Protein AF-A0A966QM83-F1 (afdb_monomer_lite)

Structure (mmCIF, N/CA/C/O backbone):
data_AF-A0A966QM83-F1
#
_entry.id   AF-A0A966QM83-F1
#
loop_
_atom_site.group_PDB
_atom_site.id
_atom_site.type_symbol
_atom_site.label_atom_id
_atom_site.label_alt_id
_atom_site.label_comp_id
_atom_site.label_asym_id
_atom_site.label_entity_id
_atom_site.label_seq_id
_atom_site.pdbx_PDB_ins_code
_atom_site.Cartn_x
_atom_site.Cartn_y
_atom_site.Cartn_z
_atom_site.occupancy
_atom_site.B_iso_or_equiv
_atom_site.auth_seq_id
_atom_site.auth_comp_id
_atom_site.auth_asym_id
_atom_site.auth_atom_id
_atom_site.pdbx_PDB_model_num
ATOM 1 N N . MET A 1 1 ? 17.690 -9.023 -62.334 1.00 61.44 1 MET A N 1
ATOM 2 C CA . MET A 1 1 ? 16.434 -9.752 -62.039 1.00 61.44 1 MET A CA 1
ATOM 3 C C . MET A 1 1 ? 16.423 -10.340 -60.626 1.00 61.44 1 MET A C 1
ATOM 5 O O . MET A 1 1 ? 15.485 -10.062 -59.896 1.00 61.44 1 MET A O 1
ATOM 9 N N . PHE A 1 2 ? 17.473 -11.055 -60.196 1.00 73.25 2 PHE A N 1
ATOM 10 C CA . PHE A 1 2 ? 17.541 -11.686 -58.863 1.00 73.25 2 PHE A CA 1
ATOM 11 C C . PHE A 1 2 ? 17.419 -10.701 -57.682 1.00 73.25 2 PHE A C 1
ATOM 13 O O . PHE A 1 2 ? 16.644 -10.931 -56.764 1.00 73.25 2 PHE A O 1
ATOM 20 N N . VAL A 1 3 ? 18.103 -9.553 -57.755 1.00 82.19 3 VAL A N 1
ATOM 21 C CA . VAL A 1 3 ? 18.124 -8.540 -56.678 1.00 82.19 3 VAL A CA 1
ATOM 22 C C . VAL A 1 3 ? 16.734 -7.963 -56.370 1.00 82.19 3 VAL A C 1
ATOM 24 O O . VAL A 1 3 ? 16.409 -7.730 -55.210 1.00 82.19 3 VAL A O 1
ATOM 27 N N . GLY A 1 4 ? 15.888 -7.778 -57.390 1.00 84.19 4 GLY A N 1
ATOM 28 C CA . GLY A 1 4 ? 14.535 -7.237 -57.211 1.00 84.19 4 GLY A CA 1
ATOM 29 C C . GLY A 1 4 ? 13.605 -8.206 -56.482 1.00 84.19 4 GLY A C 1
ATOM 30 O O . GLY A 1 4 ? 12.881 -7.801 -55.580 1.00 84.19 4 GLY A O 1
ATOM 31 N N . ILE A 1 5 ? 13.678 -9.499 -56.814 1.00 89.75 5 ILE A N 1
ATOM 32 C CA . ILE A 1 5 ? 12.893 -10.543 -56.140 1.00 89.75 5 ILE A CA 1
ATOM 33 C C . ILE A 1 5 ? 13.344 -10.681 -54.682 1.00 89.75 5 ILE A C 1
ATOM 35 O O . ILE A 1 5 ? 12.507 -10.730 -53.783 1.00 89.75 5 ILE A O 1
ATOM 39 N N . THR A 1 6 ? 14.656 -10.655 -54.429 1.00 89.75 6 THR A N 1
ATOM 40 C CA . THR A 1 6 ? 15.204 -10.685 -53.066 1.00 89.75 6 THR A CA 1
ATOM 41 C C . THR A 1 6 ? 14.720 -9.497 -52.232 1.00 89.75 6 THR A C 1
ATOM 43 O O . THR A 1 6 ? 14.289 -9.689 -51.098 1.00 89.75 6 THR A O 1
ATOM 46 N N . ALA A 1 7 ? 14.722 -8.281 -52.789 1.00 91.88 7 ALA A N 1
ATOM 47 C CA . ALA A 1 7 ? 14.237 -7.091 -52.088 1.00 91.88 7 ALA A CA 1
ATOM 48 C C . ALA A 1 7 ? 12.744 -7.190 -51.727 1.00 91.88 7 ALA A C 1
ATOM 50 O O . ALA A 1 7 ? 12.354 -6.832 -50.615 1.00 91.88 7 ALA A O 1
ATOM 51 N N . VAL A 1 8 ? 11.919 -7.732 -52.630 1.00 92.50 8 VAL A N 1
ATOM 52 C CA . VAL A 1 8 ? 10.483 -7.946 -52.390 1.00 92.50 8 VAL A CA 1
ATOM 53 C C . VAL A 1 8 ? 10.254 -8.961 -51.266 1.00 92.50 8 VAL A C 1
ATOM 55 O O . VAL A 1 8 ? 9.473 -8.697 -50.354 1.00 92.50 8 VAL A O 1
ATOM 58 N N . VAL A 1 9 ? 10.968 -10.091 -51.281 1.00 93.81 9 VAL A N 1
ATOM 59 C CA . VAL A 1 9 ? 10.860 -11.121 -50.232 1.00 93.81 9 VAL A CA 1
ATOM 60 C C . VAL A 1 9 ? 11.282 -10.572 -48.866 1.00 93.81 9 VAL A C 1
ATOM 62 O O . VAL A 1 9 ? 10.587 -10.799 -47.875 1.00 93.81 9 VAL A O 1
ATOM 65 N N . ILE A 1 10 ? 12.370 -9.795 -48.808 1.00 93.50 10 ILE A N 1
ATOM 66 C CA . ILE A 1 10 ? 12.810 -9.139 -47.570 1.00 93.50 10 ILE A CA 1
ATOM 67 C C . ILE A 1 10 ? 11.732 -8.165 -47.078 1.00 93.50 10 ILE A C 1
ATOM 69 O O . ILE A 1 10 ? 11.351 -8.224 -45.910 1.00 93.50 10 ILE A O 1
ATOM 73 N N . GLY A 1 11 ? 11.173 -7.330 -47.955 1.00 92.81 11 GLY A N 1
ATOM 74 C CA . GLY A 1 11 ? 10.111 -6.389 -47.589 1.00 92.81 11 GLY A CA 1
ATOM 75 C C . GLY A 1 11 ? 8.894 -7.079 -46.965 1.00 92.81 11 GLY A C 1
ATOM 76 O O . GLY A 1 11 ? 8.464 -6.712 -45.871 1.00 92.81 11 GLY A O 1
ATOM 77 N N . PHE A 1 12 ? 8.388 -8.140 -47.599 1.00 94.81 12 PHE A N 1
ATOM 78 C CA . PHE A 1 12 ? 7.268 -8.910 -47.052 1.00 94.81 12 PHE A CA 1
ATOM 79 C C . PHE A 1 12 ? 7.615 -9.636 -45.748 1.00 94.81 12 PHE A C 1
ATOM 81 O O . PHE A 1 12 ? 6.761 -9.735 -44.867 1.00 94.81 12 PHE A O 1
ATOM 88 N N . SER A 1 13 ? 8.861 -10.090 -45.581 1.00 93.50 13 SER A N 1
ATOM 89 C CA . SER A 1 13 ? 9.306 -10.710 -44.329 1.00 93.50 13 SER A CA 1
ATOM 90 C C . SER A 1 13 ? 9.309 -9.723 -43.156 1.00 93.50 13 SER A C 1
ATOM 92 O O . SER A 1 13 ? 8.865 -10.078 -42.065 1.00 93.50 13 SER A O 1
ATOM 94 N N . PHE A 1 14 ? 9.701 -8.464 -43.387 1.00 95.12 14 PHE A N 1
ATOM 95 C CA . PHE A 1 14 ? 9.627 -7.408 -42.375 1.00 95.12 14 PHE A CA 1
ATOM 96 C C . PHE A 1 14 ? 8.178 -7.071 -42.023 1.00 95.12 14 PHE A C 1
ATOM 98 O O . PHE A 1 14 ? 7.849 -7.004 -40.845 1.00 95.12 14 PHE A O 1
ATOM 105 N N . ILE A 1 15 ? 7.295 -6.937 -43.018 1.00 92.88 15 ILE A N 1
ATOM 106 C CA . ILE A 1 15 ? 5.864 -6.6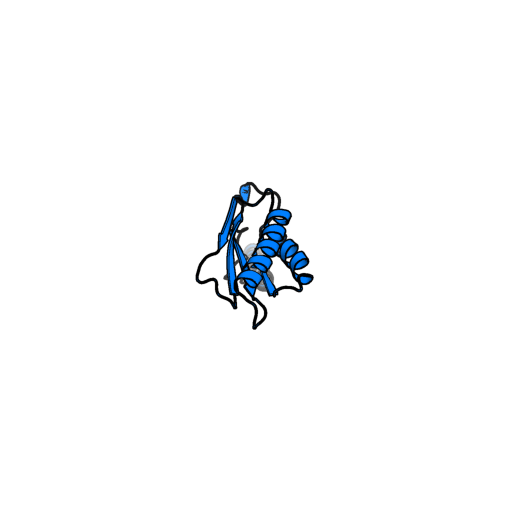76 -42.785 1.00 92.88 15 ILE A CA 1
ATOM 107 C C . ILE A 1 15 ? 5.234 -7.807 -41.959 1.00 92.88 15 ILE A C 1
ATOM 109 O O . ILE A 1 15 ? 4.547 -7.546 -40.969 1.00 92.88 15 ILE A O 1
ATOM 113 N N . GLY A 1 16 ? 5.507 -9.065 -42.322 1.00 92.31 16 GLY A N 1
ATOM 114 C CA . GLY A 1 16 ? 5.029 -10.234 -41.582 1.00 92.31 16 GLY A CA 1
ATOM 115 C C . GLY A 1 16 ? 5.566 -10.285 -40.149 1.00 92.31 16 GLY A C 1
ATOM 116 O O . GLY A 1 16 ? 4.798 -10.501 -39.210 1.00 92.31 16 GLY A O 1
ATOM 117 N N . ALA A 1 17 ? 6.862 -10.022 -39.958 1.00 91.25 17 ALA A N 1
ATOM 118 C CA . ALA A 1 17 ? 7.486 -9.973 -38.637 1.00 91.25 17 ALA A CA 1
ATOM 119 C C . ALA A 1 17 ? 6.919 -8.838 -37.768 1.00 91.25 17 ALA A C 1
ATOM 121 O O . ALA A 1 17 ? 6.608 -9.057 -36.596 1.00 91.25 17 ALA A O 1
ATOM 122 N N . SER A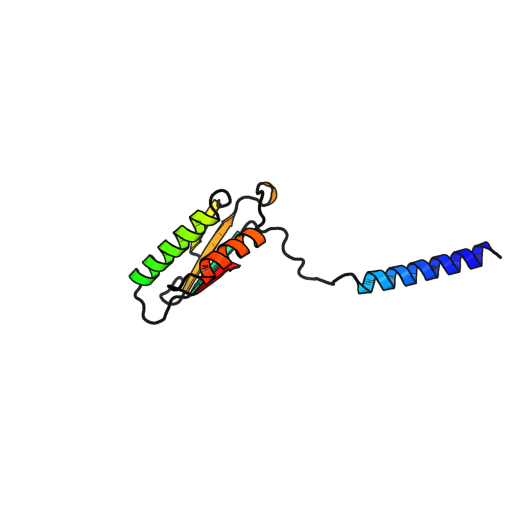 1 18 ? 6.717 -7.647 -38.338 1.00 87.50 18 SER A N 1
ATOM 123 C CA . SER A 1 18 ? 6.092 -6.514 -37.652 1.00 87.50 18 SER A CA 1
ATOM 124 C C . SER A 1 18 ? 4.658 -6.825 -37.228 1.00 87.50 18 SER A C 1
ATOM 126 O O . SER A 1 18 ? 4.304 -6.548 -36.085 1.00 87.50 18 SER A O 1
ATOM 128 N N . GLY A 1 19 ? 3.851 -7.460 -38.085 1.00 89.69 19 GLY A N 1
ATOM 129 C CA . GLY A 1 19 ? 2.497 -7.899 -37.728 1.00 89.69 19 GLY A CA 1
ATOM 130 C C . GLY A 1 19 ? 2.484 -8.929 -36.591 1.00 89.69 19 GLY A C 1
ATOM 131 O O . GLY A 1 19 ? 1.705 -8.807 -35.645 1.00 89.69 19 GLY A O 1
ATOM 132 N N . ALA A 1 20 ? 3.401 -9.900 -36.629 1.00 88.12 20 ALA A N 1
ATOM 133 C CA . ALA A 1 20 ? 3.542 -10.908 -35.577 1.00 88.12 20 ALA A CA 1
ATOM 134 C C . ALA A 1 20 ? 3.980 -10.309 -34.226 1.00 88.12 20 ALA A C 1
ATOM 136 O O . ALA A 1 20 ? 3.539 -10.772 -33.173 1.00 88.12 20 ALA A O 1
ATOM 137 N N . LEU A 1 21 ? 4.832 -9.279 -34.241 1.00 87.19 21 LEU A N 1
ATOM 138 C CA . LEU A 1 21 ? 5.231 -8.540 -33.040 1.00 87.19 21 LEU A CA 1
ATOM 139 C C . LEU A 1 21 ? 4.106 -7.637 -32.523 1.00 87.19 21 LEU A C 1
ATOM 141 O O . LEU A 1 21 ? 3.897 -7.570 -31.313 1.00 87.19 21 LEU A O 1
ATOM 145 N N . PHE A 1 22 ? 3.346 -6.999 -33.417 1.00 86.56 22 PHE A N 1
ATOM 146 C CA . PHE A 1 22 ? 2.234 -6.117 -33.056 1.00 86.56 22 PHE A CA 1
ATOM 147 C C . PHE A 1 22 ? 1.139 -6.855 -32.271 1.00 86.56 22 PHE A C 1
ATOM 149 O O . PHE A 1 22 ? 0.612 -6.327 -31.299 1.00 86.56 22 PHE A O 1
ATOM 156 N N . GLY A 1 23 ? 0.857 -8.115 -32.619 1.00 81.62 23 GLY A N 1
ATOM 157 C CA . GLY A 1 23 ? -0.067 -8.956 -31.849 1.00 81.62 23 GLY A CA 1
ATOM 158 C C . GLY A 1 23 ? 0.451 -9.387 -30.467 1.00 81.62 23 GLY A C 1
ATOM 159 O O . GLY A 1 23 ? -0.334 -9.848 -29.642 1.00 81.62 23 GLY A O 1
ATOM 160 N N . LYS A 1 24 ? 1.758 -9.258 -30.197 1.00 81.62 24 LYS A N 1
ATOM 161 C CA . LYS A 1 24 ? 2.387 -9.647 -28.919 1.00 81.62 24 LYS A CA 1
ATOM 162 C C . LYS A 1 24 ? 2.621 -8.474 -27.970 1.00 81.62 24 LYS A C 1
ATOM 164 O O . LYS A 1 24 ? 2.765 -8.696 -26.767 1.00 81.62 24 LYS A O 1
ATOM 169 N N . VAL A 1 25 ? 2.672 -7.242 -28.475 1.00 77.44 25 VAL A N 1
ATOM 170 C CA . VAL A 1 25 ? 2.797 -6.054 -27.626 1.00 77.44 25 VAL A CA 1
ATOM 171 C C . VAL A 1 25 ? 1.447 -5.72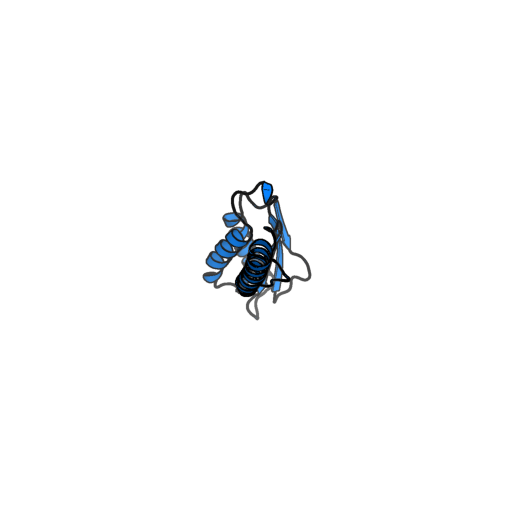9 -26.995 1.00 77.44 25 VAL A C 1
ATOM 173 O O . VAL A 1 25 ? 0.441 -5.536 -27.671 1.00 77.44 25 VAL A O 1
ATOM 176 N N . LYS A 1 26 ? 1.410 -5.673 -25.664 1.00 73.00 26 LYS A N 1
ATOM 177 C CA . LYS A 1 26 ? 0.230 -5.193 -24.944 1.00 73.00 26 LYS A CA 1
ATOM 178 C C . LYS A 1 26 ? 0.225 -3.669 -25.017 1.00 73.00 26 LYS A C 1
ATOM 180 O O . LYS A 1 26 ? 1.149 -3.033 -24.516 1.00 73.00 26 LYS A O 1
ATOM 185 N N . PHE A 1 27 ? -0.803 -3.084 -25.624 1.00 72.94 27 PHE A N 1
ATOM 186 C CA . PHE A 1 27 ? -1.012 -1.639 -25.594 1.00 72.94 27 PHE A CA 1
ATOM 187 C C . PHE A 1 27 ? -1.459 -1.235 -24.185 1.00 72.94 27 PHE A C 1
ATOM 189 O O . PHE A 1 27 ? -2.636 -1.331 -23.847 1.00 72.94 27 PHE A O 1
ATOM 196 N N . ASN A 1 28 ? -0.503 -0.857 -23.334 1.00 66.50 28 ASN A N 1
ATOM 197 C CA . ASN A 1 28 ? -0.786 -0.354 -21.997 1.00 66.50 28 ASN A CA 1
ATOM 198 C C . ASN A 1 28 ? -0.524 1.156 -21.941 1.00 66.50 28 ASN A C 1
ATOM 200 O O . ASN A 1 28 ? 0.619 1.587 -21.811 1.00 66.50 28 ASN A O 1
ATOM 204 N N . ILE A 1 29 ? -1.592 1.949 -22.045 1.00 69.25 29 ILE A N 1
ATOM 205 C CA . ILE A 1 29 ? -1.544 3.420 -21.938 1.00 69.25 29 ILE A CA 1
ATOM 206 C C . ILE A 1 29 ? -1.337 3.913 -20.503 1.00 69.25 29 ILE A C 1
ATOM 208 O O . ILE A 1 29 ? -1.024 5.080 -20.295 1.00 69.25 29 ILE A O 1
ATOM 212 N N . PHE A 1 30 ? -1.467 3.015 -19.528 1.00 72.00 30 PHE A N 1
ATOM 213 C CA . PHE A 1 30 ? -1.091 3.231 -18.140 1.00 72.00 30 PHE A CA 1
ATOM 214 C C . PHE A 1 30 ? -0.008 2.212 -17.793 1.00 72.00 30 PHE A C 1
ATOM 216 O O . PHE A 1 30 ? -0.306 1.217 -17.121 1.00 72.00 30 PHE A O 1
ATOM 223 N N . PRO A 1 31 ? 1.230 2.382 -18.308 1.00 61.06 31 PRO A N 1
ATOM 224 C CA . PRO A 1 31 ? 2.323 1.492 -17.941 1.00 61.06 31 PRO A CA 1
ATOM 225 C C . PRO A 1 31 ? 2.315 1.349 -16.420 1.00 61.06 31 PRO A C 1
ATOM 227 O O . PRO A 1 31 ? 2.130 2.350 -15.724 1.00 61.06 31 PRO A O 1
ATOM 230 N N . SER A 1 32 ? 2.428 0.112 -15.913 1.00 60.41 32 SER A N 1
ATOM 231 C CA . SER A 1 32 ? 2.518 -0.118 -14.468 1.00 60.41 32 SER A CA 1
ATOM 232 C C . SER A 1 32 ? 3.528 0.877 -13.930 1.00 60.41 32 SER A C 1
ATOM 234 O O . SER A 1 32 ? 4.621 0.959 -14.504 1.00 60.41 32 SER A O 1
ATOM 236 N N . ALA A 1 33 ? 3.125 1.672 -12.936 1.00 57.31 33 ALA A N 1
ATOM 237 C CA . ALA A 1 33 ? 3.963 2.740 -12.427 1.00 57.31 33 ALA A CA 1
ATOM 238 C C . ALA A 1 33 ? 5.374 2.178 -12.242 1.00 57.31 33 ALA A C 1
ATOM 240 O O . ALA A 1 33 ? 5.548 1.109 -11.646 1.00 57.31 33 ALA A O 1
ATOM 241 N N . LYS A 1 34 ? 6.378 2.873 -12.800 1.00 66.81 34 LYS A N 1
ATOM 242 C CA . LYS A 1 34 ? 7.726 2.760 -12.243 1.00 66.81 34 LYS A CA 1
ATOM 243 C C . LYS A 1 34 ? 7.555 2.812 -10.731 1.00 66.81 34 LYS A C 1
ATOM 245 O O . LYS A 1 34 ? 6.720 3.580 -10.254 1.00 66.81 34 LYS A O 1
ATOM 250 N N . ASP A 1 35 ? 8.272 1.933 -10.052 1.00 82.19 35 ASP A N 1
ATOM 251 C CA . ASP A 1 35 ? 8.210 1.771 -8.609 1.00 82.19 35 ASP A CA 1
ATOM 252 C C . ASP A 1 35 ? 7.941 3.105 -7.883 1.00 82.19 35 ASP A C 1
ATOM 254 O O . ASP A 1 35 ? 8.582 4.116 -8.173 1.00 82.19 35 ASP A O 1
ATOM 258 N N . SER A 1 36 ? 6.920 3.127 -7.025 1.00 87.38 36 SER A N 1
ATOM 259 C CA . SER A 1 36 ? 6.422 4.360 -6.414 1.00 87.38 36 SER A CA 1
ATOM 260 C C . SER A 1 36 ? 7.174 4.664 -5.123 1.00 87.38 36 SER A C 1
ATOM 262 O O . SER A 1 36 ? 7.470 3.765 -4.334 1.00 87.38 36 SER A O 1
ATOM 264 N N . ASN A 1 37 ? 7.430 5.946 -4.870 1.00 91.19 37 ASN A N 1
ATOM 265 C CA . ASN A 1 37 ? 7.912 6.430 -3.572 1.00 91.19 37 ASN A CA 1
ATOM 266 C C . ASN A 1 37 ? 6.773 6.677 -2.581 1.00 91.19 37 ASN A C 1
ATOM 268 O O . ASN A 1 37 ? 7.035 6.971 -1.426 1.00 91.19 37 ASN A O 1
ATOM 272 N N . GLU A 1 38 ? 5.517 6.548 -3.000 1.00 90.94 38 GLU A N 1
ATOM 273 C CA . GLU A 1 38 ? 4.365 6.712 -2.119 1.00 90.94 38 GLU A CA 1
ATOM 274 C C . GLU A 1 38 ? 3.378 5.564 -2.320 1.00 90.94 38 GLU A C 1
ATOM 276 O O . GLU A 1 38 ? 3.084 5.168 -3.452 1.00 90.94 38 GLU A O 1
ATOM 281 N N . ILE A 1 39 ? 2.874 5.041 -1.208 1.00 92.19 39 ILE A N 1
ATOM 282 C CA . ILE A 1 39 ? 1.732 4.131 -1.157 1.00 92.19 39 ILE A CA 1
ATOM 283 C C . ILE A 1 39 ? 0.710 4.688 -0.164 1.00 92.19 39 ILE A C 1
ATOM 285 O O . ILE A 1 39 ? 1.005 5.552 0.659 1.00 92.19 39 ILE A O 1
ATOM 289 N N . SER A 1 40 ? -0.510 4.188 -0.221 1.00 92.25 40 SER A N 1
ATOM 290 C CA . SER A 1 40 ? -1.632 4.640 0.586 1.00 92.25 40 SER A CA 1
ATOM 291 C C . SER A 1 40 ? -2.274 3.478 1.331 1.00 92.25 40 SER A C 1
ATOM 293 O O . SER A 1 40 ? -2.350 2.355 0.831 1.00 92.25 40 SER A O 1
ATOM 295 N N . ALA A 1 41 ? -2.768 3.753 2.534 1.00 93.06 41 ALA A N 1
ATOM 296 C CA . ALA A 1 41 ? -3.605 2.834 3.289 1.00 93.06 41 ALA A CA 1
ATOM 297 C C . ALA A 1 41 ? -4.971 3.475 3.535 1.00 93.06 41 ALA A C 1
ATOM 299 O O . ALA A 1 41 ? -5.074 4.602 4.021 1.00 93.06 41 ALA A O 1
ATOM 300 N N . GLN A 1 42 ? -6.034 2.751 3.200 1.00 93.12 42 GLN A N 1
ATOM 301 C CA . GLN A 1 42 ? -7.405 3.114 3.530 1.00 93.12 42 GLN A CA 1
ATOM 302 C C . GLN A 1 42 ? -7.936 2.151 4.585 1.00 93.12 42 GLN A C 1
ATOM 304 O O . GLN A 1 42 ? -8.034 0.948 4.345 1.00 93.12 42 GLN A O 1
ATOM 309 N N . ILE A 1 43 ? -8.306 2.698 5.736 1.00 93.25 43 ILE A N 1
ATOM 310 C CA . ILE A 1 43 ? -8.872 1.979 6.870 1.00 93.25 43 ILE A CA 1
ATOM 311 C C . ILE A 1 43 ? -10.369 2.269 6.879 1.00 93.25 43 ILE A C 1
ATOM 313 O O . ILE A 1 43 ? -10.776 3.425 6.919 1.00 93.25 43 ILE A O 1
ATOM 317 N N . THR A 1 44 ? -11.192 1.227 6.805 1.00 93.00 44 THR A N 1
ATOM 318 C CA . THR A 1 44 ? -12.651 1.318 6.939 1.00 93.00 44 THR A CA 1
ATOM 319 C C . THR A 1 44 ? -13.065 0.678 8.253 1.00 93.00 44 THR A C 1
ATOM 321 O O . THR A 1 44 ? -12.883 -0.530 8.451 1.00 93.00 44 THR A O 1
ATOM 324 N N . PHE A 1 45 ? -13.609 1.495 9.145 1.00 92.62 45 PHE A N 1
ATOM 325 C CA . PHE A 1 45 ? -14.017 1.083 10.476 1.00 92.62 45 PHE A CA 1
ATOM 326 C C . PHE A 1 45 ? -15.383 0.379 10.461 1.00 92.62 45 PHE A C 1
ATOM 328 O O . PHE A 1 45 ? -16.231 0.673 9.614 1.00 92.62 45 PHE A O 1
ATOM 335 N N . PRO A 1 46 ? -15.629 -0.558 11.392 1.00 89.88 46 PRO A N 1
ATOM 336 C CA . PRO A 1 46 ? -16.959 -1.118 11.584 1.00 89.88 46 PRO A CA 1
ATOM 337 C C . PRO A 1 46 ? -17.950 -0.056 12.084 1.00 89.88 46 PRO A C 1
ATOM 339 O O . PRO A 1 46 ? -17.590 0.886 12.786 1.00 89.88 46 PRO A O 1
ATOM 342 N N . SER A 1 47 ? -19.228 -0.215 11.735 1.00 87.94 47 SER A N 1
ATOM 343 C CA . SER A 1 47 ? -20.284 0.714 12.147 1.00 87.94 47 SER A CA 1
ATOM 344 C C . SER A 1 47 ? -20.499 0.700 13.662 1.00 87.94 47 SER A C 1
ATOM 346 O O . SER A 1 47 ? -20.532 -0.371 14.268 1.00 87.94 47 SER A O 1
ATOM 348 N N . GLY A 1 48 ? -20.753 1.871 14.251 1.00 86.44 48 GLY A N 1
ATOM 349 C CA . GLY A 1 48 ? -21.137 1.993 15.662 1.00 86.44 48 GLY A CA 1
ATOM 350 C C . GLY A 1 48 ? -19.972 1.990 16.654 1.00 86.44 48 GLY A C 1
ATOM 351 O O . GLY A 1 48 ? -20.215 1.828 17.848 1.00 86.44 48 GLY A O 1
ATOM 352 N N . ILE A 1 49 ? -18.732 2.169 16.188 1.00 89.19 49 ILE A N 1
ATOM 353 C CA . ILE A 1 49 ? -17.575 2.339 17.073 1.00 89.19 49 ILE A CA 1
ATOM 354 C C . ILE A 1 49 ? -17.417 3.785 17.555 1.00 89.19 49 ILE A C 1
ATOM 356 O O . ILE A 1 49 ? -17.855 4.730 16.896 1.00 89.19 49 ILE A O 1
ATOM 360 N N . SER A 1 50 ? -16.764 3.962 18.703 1.00 89.75 50 SER A N 1
ATOM 361 C CA . SER A 1 50 ? -16.389 5.286 19.207 1.00 89.75 50 SER A CA 1
ATOM 362 C C . SER A 1 50 ? -15.099 5.807 18.565 1.00 89.75 50 SER A C 1
ATOM 364 O O . SER A 1 50 ? -14.313 5.045 18.001 1.00 89.75 50 SER A O 1
ATOM 366 N N . ILE A 1 51 ? -14.833 7.109 18.717 1.00 87.56 51 ILE A N 1
ATOM 367 C CA . ILE A 1 51 ? -13.576 7.733 18.268 1.00 87.56 51 ILE A CA 1
ATOM 368 C C . ILE A 1 51 ? -12.362 7.062 18.930 1.00 87.56 51 ILE A C 1
ATOM 370 O O . ILE A 1 51 ? -11.386 6.773 18.253 1.00 87.56 51 ILE A O 1
ATOM 374 N N . GLN A 1 52 ? -12.444 6.724 20.221 1.00 90.31 52 GLN A N 1
ATOM 375 C CA . GLN A 1 52 ? -11.347 6.059 20.942 1.00 90.31 52 GLN A CA 1
ATOM 376 C C . GLN A 1 52 ? -11.087 4.641 20.417 1.00 90.31 52 GLN A C 1
ATOM 378 O O . GLN A 1 52 ? -9.958 4.160 20.423 1.00 90.31 52 GLN A O 1
ATOM 383 N N . GLN A 1 53 ? -12.133 3.945 19.964 1.00 90.56 53 GLN A N 1
ATOM 384 C CA . GLN A 1 53 ? -11.978 2.636 19.332 1.00 90.56 53 GLN A CA 1
ATOM 385 C C . GLN A 1 53 ? -11.366 2.763 17.938 1.00 90.56 53 GLN A C 1
ATOM 387 O O . GLN A 1 53 ? -10.533 1.935 17.579 1.00 90.56 53 GLN A O 1
ATOM 392 N N . ALA A 1 54 ? -11.749 3.791 17.175 1.00 89.75 54 ALA A N 1
ATOM 393 C CA . ALA A 1 54 ? -11.136 4.092 15.886 1.00 89.75 54 ALA A CA 1
ATOM 394 C C . ALA A 1 54 ? -9.637 4.387 16.054 1.00 89.75 54 ALA A C 1
ATOM 396 O O . ALA A 1 54 ? -8.832 3.779 15.356 1.00 89.75 54 ALA A O 1
ATOM 397 N N . GLU A 1 55 ? -9.271 5.203 17.047 1.00 90.38 55 GLU A N 1
ATOM 398 C CA . GLU A 1 55 ? -7.884 5.515 17.423 1.00 90.38 55 GLU A CA 1
ATOM 399 C C . GLU A 1 55 ? -7.087 4.249 17.793 1.00 90.38 55 GLU A C 1
ATOM 401 O O . GLU A 1 55 ? -6.035 3.962 17.227 1.00 90.38 55 GLU A O 1
ATOM 406 N N . ALA A 1 56 ? -7.646 3.388 18.647 1.00 92.69 56 ALA A N 1
ATOM 407 C CA . ALA A 1 56 ? -6.994 2.129 19.013 1.00 92.69 56 ALA A CA 1
ATOM 408 C C . ALA A 1 56 ? -6.848 1.145 17.832 1.00 92.69 56 ALA A C 1
ATOM 410 O O . ALA A 1 56 ? -5.983 0.263 17.849 1.00 92.69 56 ALA A O 1
ATOM 411 N N . ILE A 1 57 ? -7.721 1.230 16.822 1.00 92.75 57 ILE A N 1
ATOM 412 C CA . ILE A 1 57 ? -7.589 0.461 15.579 1.00 92.75 57 ILE A CA 1
ATOM 413 C C . ILE A 1 57 ? -6.486 1.065 14.710 1.00 92.75 57 ILE A C 1
ATOM 415 O O . ILE A 1 57 ? -5.660 0.303 14.205 1.00 92.75 57 ILE A O 1
ATOM 419 N N . THR A 1 58 ? -6.448 2.390 14.551 1.00 91.88 58 THR A N 1
ATOM 420 C CA . THR A 1 58 ? -5.404 3.075 13.778 1.00 91.88 58 THR A CA 1
ATOM 421 C C . THR A 1 58 ? -4.024 2.823 14.364 1.00 91.88 58 THR A C 1
ATOM 423 O O . THR A 1 58 ? -3.146 2.413 13.619 1.00 91.88 58 THR A O 1
ATOM 426 N N . ASP A 1 59 ? -3.856 2.864 15.687 1.00 93.06 59 ASP A N 1
ATOM 427 C CA . ASP A 1 59 ? -2.573 2.564 16.343 1.00 93.06 59 ASP A CA 1
ATOM 428 C C . ASP A 1 59 ? -2.051 1.160 16.000 1.00 93.06 59 ASP A C 1
ATOM 430 O O . ASP A 1 59 ? -0.855 0.932 15.800 1.00 93.06 59 ASP A O 1
ATOM 434 N N . LYS A 1 60 ? -2.961 0.180 15.901 1.00 94.06 60 LYS A N 1
ATOM 435 C CA . LYS A 1 60 ? -2.606 -1.190 15.504 1.00 94.06 60 LYS A CA 1
ATOM 436 C C . LYS A 1 60 ? -2.223 -1.272 14.034 1.00 94.06 60 LYS A C 1
ATOM 438 O O . LYS A 1 60 ? -1.310 -2.023 13.694 1.00 94.06 60 LYS A O 1
ATOM 443 N N . VAL A 1 61 ? -2.922 -0.538 13.172 1.00 93.19 61 VAL A N 1
ATOM 444 C CA . VAL A 1 61 ? -2.593 -0.455 11.745 1.00 93.19 61 VAL A CA 1
ATOM 445 C C . VAL A 1 61 ? -1.223 0.200 11.563 1.00 93.19 61 VAL A C 1
ATOM 447 O O . VAL A 1 61 ? -0.383 -0.359 10.858 1.00 93.19 61 VAL A O 1
ATOM 450 N N . ASP A 1 62 ? -0.955 1.292 12.275 1.00 93.19 62 ASP A N 1
ATOM 451 C CA . ASP A 1 62 ? 0.311 2.025 12.259 1.00 93.19 62 ASP A CA 1
ATOM 452 C C . ASP A 1 62 ? 1.470 1.128 12.687 1.00 93.19 62 ASP A C 1
ATOM 454 O O . ASP A 1 62 ? 2.492 1.064 12.004 1.00 93.19 62 ASP A O 1
ATOM 458 N N . ALA A 1 63 ? 1.295 0.356 13.762 1.00 92.81 63 ALA A N 1
ATOM 459 C CA . ALA A 1 63 ? 2.303 -0.594 14.221 1.00 92.81 63 ALA A CA 1
ATOM 460 C C . ALA A 1 63 ? 2.595 -1.696 13.185 1.00 92.81 63 ALA A C 1
ATOM 462 O O . ALA A 1 63 ? 3.753 -2.079 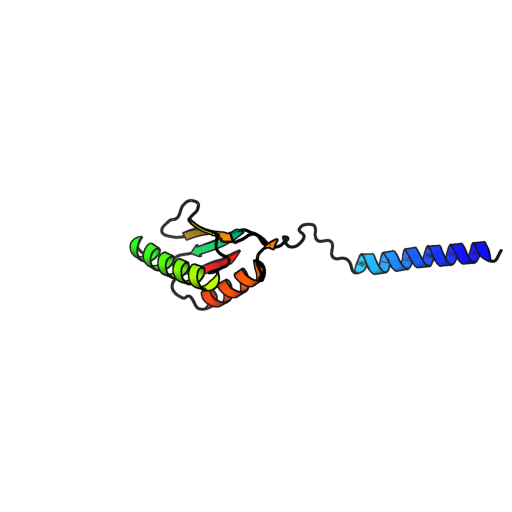12.993 1.00 92.81 63 ALA A O 1
ATOM 463 N N . ILE A 1 64 ? 1.566 -2.209 12.497 1.00 92.50 64 ILE A N 1
ATOM 464 C CA . ILE A 1 64 ? 1.737 -3.207 11.429 1.00 92.50 64 ILE A CA 1
ATOM 465 C C . ILE A 1 64 ? 2.486 -2.590 10.245 1.00 92.50 64 ILE A C 1
ATOM 467 O O . ILE A 1 64 ? 3.429 -3.209 9.746 1.00 92.50 64 ILE A O 1
ATOM 471 N N . ILE A 1 65 ? 2.112 -1.384 9.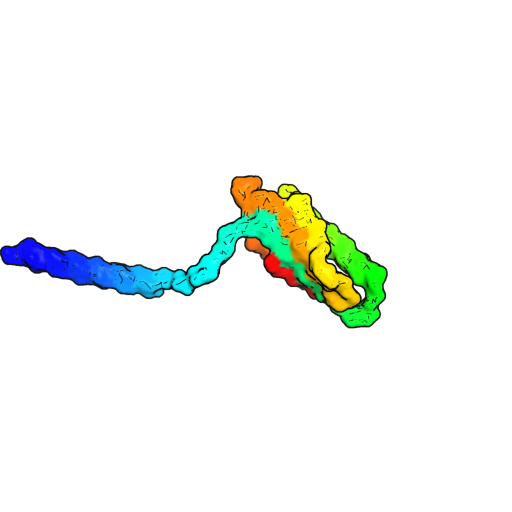815 1.00 92.06 65 ILE A N 1
ATOM 472 C CA . ILE A 1 65 ? 2.779 -0.678 8.715 1.00 92.06 65 ILE A CA 1
ATOM 473 C C . ILE A 1 65 ? 4.233 -0.398 9.092 1.00 92.06 65 ILE A C 1
ATOM 475 O O . ILE A 1 65 ? 5.133 -0.831 8.384 1.00 92.06 65 ILE A O 1
ATOM 479 N N . ALA A 1 66 ? 4.493 0.226 10.240 1.00 90.81 66 ALA A N 1
ATOM 480 C CA . ALA A 1 66 ? 5.847 0.541 10.690 1.00 90.81 66 ALA A CA 1
ATOM 481 C C . ALA A 1 66 ? 6.743 -0.706 10.748 1.00 90.81 66 ALA A C 1
ATOM 483 O O . ALA A 1 66 ? 7.876 -0.678 10.274 1.00 90.81 66 ALA A O 1
ATOM 484 N N . LYS A 1 67 ? 6.223 -1.835 11.248 1.00 89.81 67 LYS A N 1
ATOM 485 C CA . LYS A 1 67 ? 6.976 -3.095 11.330 1.00 89.81 67 LYS A CA 1
ATOM 486 C C . LYS A 1 67 ? 7.316 -3.694 9.962 1.00 89.81 67 LYS A C 1
ATOM 488 O O . LYS A 1 67 ? 8.383 -4.283 9.815 1.00 89.81 67 LYS A O 1
ATOM 493 N N . ASN A 1 68 ? 6.409 -3.603 8.990 1.00 87.19 68 ASN A N 1
ATOM 494 C CA . ASN A 1 68 ? 6.576 -4.247 7.682 1.00 87.19 68 ASN A CA 1
ATOM 495 C C . ASN A 1 68 ? 7.273 -3.347 6.655 1.00 87.19 68 ASN A C 1
ATOM 497 O O . ASN A 1 68 ? 7.937 -3.854 5.755 1.00 87.19 68 ASN A O 1
ATOM 501 N N . THR A 1 69 ? 7.142 -2.031 6.795 1.00 84.94 69 THR A N 1
ATOM 502 C CA . THR A 1 69 ? 7.787 -1.052 5.916 1.00 84.94 69 THR A CA 1
ATOM 503 C C . THR A 1 69 ? 9.171 -0.667 6.441 1.00 84.94 69 THR A C 1
ATOM 505 O O . THR A 1 69 ? 10.072 -0.463 5.633 1.00 84.94 69 THR A O 1
ATOM 508 N N . ASN A 1 70 ? 9.347 -0.640 7.770 1.00 80.94 70 ASN A N 1
ATOM 509 C CA . ASN A 1 70 ? 10.583 -0.411 8.530 1.00 80.94 70 ASN A CA 1
ATOM 510 C C . ASN A 1 70 ? 11.624 0.456 7.798 1.00 80.94 70 ASN A C 1
ATOM 512 O O . ASN A 1 70 ? 11.406 1.649 7.613 1.00 80.94 70 ASN A O 1
ATOM 516 N N . GLU A 1 71 ? 12.713 -0.154 7.323 1.00 84.25 71 GLU A N 1
ATOM 517 C CA . GLU A 1 71 ? 13.853 0.526 6.697 1.00 84.25 71 GLU A CA 1
ATOM 518 C C . GLU A 1 71 ? 13.505 1.256 5.399 1.00 84.25 71 GLU A C 1
ATOM 520 O O . GLU A 1 71 ? 14.290 2.069 4.942 1.00 84.25 71 GLU A O 1
ATOM 525 N N . ASN A 1 72 ? 12.348 0.979 4.797 1.00 87.25 72 ASN A N 1
ATOM 526 C CA . ASN A 1 72 ? 11.893 1.613 3.566 1.00 87.25 72 ASN A CA 1
ATOM 527 C C . ASN A 1 72 ? 10.933 2.780 3.824 1.00 87.25 72 ASN A C 1
ATOM 529 O O . ASN A 1 72 ? 10.466 3.359 2.850 1.00 87.25 72 ASN A O 1
ATOM 533 N N . LEU A 1 73 ? 10.606 3.108 5.079 1.00 90.69 73 LEU A N 1
ATOM 534 C CA . LEU A 1 73 ? 9.668 4.171 5.444 1.00 90.69 73 LEU A CA 1
ATOM 535 C C . LEU A 1 73 ? 10.398 5.501 5.677 1.00 90.69 73 LEU A C 1
ATOM 537 O O . LEU A 1 73 ? 11.319 5.574 6.484 1.00 90.69 73 LEU A O 1
ATOM 541 N N . VAL A 1 74 ? 9.937 6.569 5.025 1.00 91.94 74 VAL A N 1
ATOM 542 C CA . VAL A 1 74 ? 10.361 7.950 5.313 1.00 91.94 74 VAL A CA 1
ATOM 543 C C . VAL A 1 74 ? 9.398 8.588 6.304 1.00 91.94 74 VAL A C 1
ATOM 545 O O . VAL A 1 74 ? 9.809 9.084 7.352 1.00 91.94 74 VAL A O 1
ATOM 548 N N . LYS A 1 75 ? 8.101 8.566 5.984 1.00 90.25 75 LYS A N 1
ATOM 549 C CA . LYS A 1 75 ? 7.046 9.070 6.865 1.00 90.25 75 LYS A CA 1
ATOM 550 C C . LYS A 1 75 ? 5.709 8.418 6.552 1.00 90.25 75 LYS A C 1
ATOM 552 O O . LYS A 1 75 ? 5.445 8.017 5.424 1.00 90.25 75 LYS A O 1
ATOM 557 N N . ALA A 1 76 ? 4.843 8.371 7.552 1.00 90.81 76 ALA A N 1
ATOM 558 C CA . ALA A 1 76 ?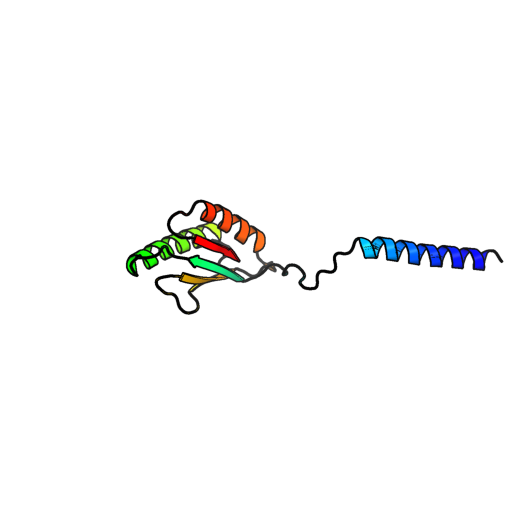 3.446 8.004 7.399 1.00 90.81 76 ALA A CA 1
ATOM 559 C C . ALA A 1 76 ? 2.592 9.106 8.023 1.00 90.81 76 ALA A C 1
ATOM 561 O O . ALA A 1 76 ? 2.894 9.589 9.113 1.00 90.81 76 ALA A O 1
ATOM 562 N N . SER A 1 77 ? 1.556 9.542 7.317 1.00 90.38 77 SER A N 1
ATOM 563 C CA . SER A 1 77 ? 0.697 10.627 7.788 1.00 90.38 77 SER A CA 1
ATOM 564 C C . SER A 1 77 ? -0.733 10.428 7.328 1.00 90.38 77 SER A C 1
ATOM 566 O O . SER A 1 77 ? -0.989 10.089 6.172 1.00 90.38 77 SER A O 1
ATOM 568 N N . TYR A 1 78 ? -1.669 10.654 8.242 1.00 89.06 78 TYR A N 1
ATOM 569 C CA . TYR A 1 78 ? -3.086 10.680 7.924 1.00 89.06 78 TYR A CA 1
ATOM 570 C C . TYR A 1 78 ? -3.410 11.945 7.125 1.00 89.06 78 TYR A C 1
ATOM 572 O O . TYR A 1 78 ? -3.039 13.048 7.522 1.00 89.06 78 TYR A O 1
ATOM 580 N N . TYR A 1 79 ? -4.082 11.779 5.986 1.00 75.06 79 TYR A N 1
ATOM 581 C CA . TYR A 1 79 ? -4.439 12.870 5.079 1.00 75.06 79 TYR A CA 1
ATOM 582 C C . TYR A 1 79 ? -5.944 12.880 4.800 1.00 75.06 79 TYR A C 1
ATOM 584 O O . TYR A 1 79 ? -6.544 11.852 4.485 1.00 75.06 79 TYR A O 1
ATOM 592 N N . GLY A 1 80 ? -6.536 14.078 4.845 1.00 68.06 80 GLY A N 1
ATOM 593 C CA . GLY A 1 80 ? -7.959 14.310 4.586 1.00 68.06 80 GLY A CA 1
ATOM 594 C C . GLY A 1 80 ? -8.838 14.238 5.839 1.00 68.06 80 GLY A C 1
ATOM 595 O O . GLY A 1 80 ? -8.352 14.323 6.964 1.00 68.06 80 GLY A O 1
ATOM 596 N N . GLN A 1 81 ? -10.154 14.118 5.637 1.00 61.88 81 GLN A N 1
ATOM 597 C CA . GLN A 1 81 ? -11.106 13.876 6.723 1.00 61.88 81 GLN A CA 1
ATOM 598 C C . GLN A 1 81 ? -10.985 12.419 7.182 1.00 61.88 81 GLN A C 1
ATOM 600 O O . GLN A 1 81 ? -11.431 11.509 6.485 1.00 61.88 81 GLN A O 1
ATOM 605 N N . ALA A 1 82 ? -10.367 12.211 8.343 1.00 67.88 82 ALA A N 1
ATOM 606 C CA . ALA A 1 82 ? -10.579 11.004 9.127 1.00 67.88 82 ALA A CA 1
ATOM 607 C C . ALA A 1 82 ? -11.871 11.186 9.932 1.00 67.88 82 ALA A C 1
ATOM 609 O O . ALA A 1 82 ? -12.056 12.210 10.594 1.00 67.88 82 ALA A O 1
ATOM 610 N N . ASP A 1 83 ? -12.768 10.213 9.857 1.00 73.69 83 ASP A N 1
ATOM 611 C CA . ASP A 1 83 ? -14.007 10.194 10.624 1.00 73.69 83 ASP A CA 1
ATOM 612 C C . ASP A 1 83 ? -14.229 8.814 11.260 1.00 73.69 83 ASP A C 1
ATOM 614 O O . ASP A 1 83 ? -13.386 7.920 11.192 1.00 73.69 83 ASP A O 1
ATOM 618 N N . ILE A 1 84 ? -15.379 8.637 11.909 1.00 75.00 84 ILE A N 1
ATOM 619 C CA . ILE A 1 84 ? -15.749 7.374 12.562 1.00 75.00 84 ILE A CA 1
ATOM 620 C C . ILE A 1 84 ? -15.980 6.208 11.582 1.00 75.00 84 ILE A C 1
ATOM 622 O O . ILE A 1 84 ? -16.174 5.080 12.024 1.00 75.00 84 ILE A O 1
ATOM 626 N N . GLN A 1 85 ? -15.997 6.457 10.270 1.00 83.50 85 GLN A N 1
ATOM 627 C CA . GLN A 1 85 ? -16.228 5.459 9.223 1.00 83.50 85 GLN A CA 1
ATOM 628 C C . GLN A 1 85 ? -14.939 5.095 8.486 1.00 83.50 85 GLN A C 1
ATOM 630 O O . GLN A 1 85 ? -14.752 3.930 8.124 1.00 83.50 85 GLN A O 1
ATOM 635 N N . GLN A 1 86 ? -14.039 6.056 8.266 1.00 89.00 86 GLN A N 1
ATOM 636 C CA . GLN A 1 86 ? -12.793 5.805 7.551 1.00 89.00 86 GLN A CA 1
ATOM 637 C C . GLN A 1 86 ? -11.637 6.732 7.934 1.00 89.00 86 GLN A C 1
ATOM 639 O O . GLN A 1 86 ? -11.815 7.893 8.293 1.00 89.00 86 GLN A O 1
ATOM 644 N N . ALA A 1 87 ? -10.424 6.217 7.745 1.00 90.31 87 ALA A N 1
ATOM 645 C CA . ALA A 1 87 ? -9.185 6.979 7.795 1.00 90.31 87 ALA A CA 1
ATOM 646 C C . ALA A 1 87 ? -8.319 6.645 6.574 1.00 90.31 87 ALA A C 1
ATOM 648 O O . ALA A 1 87 ? -8.267 5.496 6.123 1.00 90.31 87 ALA A O 1
ATOM 649 N N . ARG A 1 88 ? -7.630 7.650 6.027 1.00 90.88 88 ARG A N 1
ATOM 650 C CA . ARG A 1 88 ? -6.680 7.473 4.925 1.00 90.88 88 ARG A CA 1
ATOM 651 C C . ARG A 1 88 ? -5.300 7.953 5.350 1.00 90.88 88 ARG A C 1
ATOM 653 O O . ARG A 1 88 ? -5.152 9.061 5.858 1.00 90.88 88 ARG A O 1
ATOM 660 N N . MET A 1 89 ? -4.303 7.119 5.100 1.00 91.38 89 MET A N 1
ATOM 661 C CA . MET A 1 89 ? -2.900 7.386 5.371 1.00 91.38 89 MET A CA 1
ATOM 662 C C . MET A 1 89 ? -2.115 7.393 4.062 1.00 91.38 89 MET A C 1
ATOM 664 O O . MET A 1 89 ? -2.272 6.493 3.237 1.00 91.38 89 MET A O 1
ATOM 668 N N . ALA A 1 90 ? -1.259 8.397 3.903 1.00 92.00 90 ALA A N 1
ATOM 669 C CA . ALA A 1 90 ? -0.193 8.417 2.913 1.00 92.00 90 ALA A CA 1
ATOM 670 C C . ALA A 1 90 ? 1.104 7.927 3.571 1.00 92.00 90 ALA A C 1
ATOM 672 O O . ALA A 1 90 ? 1.458 8.373 4.668 1.00 92.00 90 ALA A O 1
ATOM 673 N N . ILE A 1 91 ? 1.783 6.995 2.910 1.00 92.81 91 ILE A N 1
ATOM 674 C CA . ILE A 1 91 ? 2.998 6.325 3.367 1.00 92.81 91 ILE A CA 1
ATOM 675 C C . ILE A 1 91 ? 4.080 6.637 2.338 1.00 92.81 91 ILE A C 1
ATOM 677 O O . ILE A 1 91 ? 4.089 6.094 1.233 1.00 92.81 91 ILE A O 1
ATOM 681 N N . GLU A 1 92 ? 4.992 7.522 2.709 1.00 93.38 92 GLU A N 1
ATOM 682 C CA . GLU A 1 92 ? 6.151 7.864 1.899 1.00 93.38 92 GLU A CA 1
ATOM 683 C C . GLU A 1 92 ? 7.276 6.872 2.186 1.00 93.38 92 GLU A C 1
ATOM 685 O O . GLU A 1 92 ? 7.668 6.640 3.334 1.00 93.38 92 GLU A O 1
ATOM 690 N N . LEU A 1 93 ? 7.785 6.285 1.116 1.00 92.19 93 LEU A N 1
ATOM 691 C CA . LEU A 1 93 ? 8.860 5.318 1.098 1.00 92.19 93 LEU A CA 1
ATOM 692 C C . LEU A 1 93 ? 10.172 6.005 0.707 1.00 92.19 93 LEU A C 1
ATOM 694 O O . LEU A 1 93 ? 10.178 7.073 0.096 1.00 92.19 93 LEU A O 1
ATOM 698 N N . ILE A 1 94 ? 11.298 5.366 1.027 1.00 92.00 94 ILE A N 1
ATOM 699 C CA . ILE A 1 94 ? 12.617 5.786 0.532 1.00 92.00 94 ILE A CA 1
ATOM 700 C C . ILE A 1 94 ? 12.591 5.839 -1.003 1.00 92.00 94 ILE A C 1
ATOM 702 O O . ILE A 1 94 ? 11.747 5.219 -1.646 1.00 92.00 94 ILE A O 1
ATOM 706 N N . ASP A 1 95 ? 13.501 6.572 -1.634 1.00 88.62 95 ASP A N 1
ATOM 707 C CA . ASP A 1 95 ? 13.565 6.587 -3.091 1.00 88.62 95 ASP A CA 1
ATOM 708 C C . ASP A 1 95 ? 13.717 5.167 -3.676 1.00 88.62 95 ASP A C 1
ATOM 710 O O . ASP A 1 95 ? 14.511 4.358 -3.187 1.00 88.62 95 ASP A O 1
ATOM 714 N N . TYR A 1 96 ? 12.947 4.846 -4.716 1.00 85.31 96 TYR A N 1
ATOM 715 C CA . TYR A 1 96 ? 12.953 3.536 -5.370 1.00 85.31 96 TYR A CA 1
ATOM 716 C C . TYR A 1 96 ? 14.333 3.149 -5.926 1.00 85.31 96 TYR A C 1
ATOM 718 O O . TYR A 1 96 ? 14.623 1.965 -6.058 1.00 85.31 96 TYR A O 1
ATOM 726 N N . ASN A 1 97 ? 15.220 4.111 -6.213 1.00 84.62 97 ASN A N 1
ATOM 727 C CA . ASN A 1 97 ? 16.593 3.821 -6.643 1.00 84.62 97 ASN A CA 1
ATOM 728 C C . ASN A 1 97 ? 17.504 3.382 -5.486 1.00 84.62 97 ASN A C 1
ATOM 730 O O . ASN A 1 97 ? 18.597 2.873 -5.724 1.00 84.62 97 ASN A O 1
ATOM 734 N N . SER A 1 98 ? 17.094 3.620 -4.239 1.00 85.06 98 SER A N 1
ATOM 735 C CA . SER A 1 98 ? 17.864 3.306 -3.030 1.00 85.06 98 SER A CA 1
ATOM 736 C C . SER A 1 98 ? 17.296 2.123 -2.242 1.00 85.06 98 SER A C 1
ATOM 738 O O . SER A 1 98 ? 17.886 1.728 -1.238 1.00 85.06 98 SER A O 1
ATOM 740 N N . ARG A 1 99 ? 16.174 1.541 -2.684 1.00 84.75 99 ARG A N 1
ATOM 741 C CA . ARG A 1 99 ? 15.527 0.391 -2.040 1.00 84.75 99 ARG A CA 1
ATOM 742 C C . ARG A 1 99 ? 15.829 -0.912 -2.769 1.00 84.75 99 ARG A C 1
ATOM 744 O O . ARG A 1 99 ? 15.923 -0.959 -3.991 1.00 84.75 99 ARG A O 1
ATOM 751 N N . SER A 1 100 ? 15.939 -1.994 -2.001 1.00 84.25 100 SER A N 1
ATOM 752 C CA . SER A 1 100 ? 16.106 -3.356 -2.526 1.00 84.25 100 SER A CA 1
ATOM 753 C C . SER A 1 100 ? 14.781 -4.024 -2.909 1.00 84.25 100 SER A C 1
ATOM 755 O O . SER A 1 100 ? 14.782 -4.995 -3.665 1.00 84.25 100 SER A O 1
ATOM 757 N N . ILE A 1 101 ? 13.656 -3.512 -2.399 1.00 88.56 101 ILE A N 1
ATOM 758 C CA . ILE A 1 101 ? 12.306 -4.027 -2.647 1.00 88.56 101 ILE A CA 1
ATOM 759 C C . ILE A 1 101 ? 11.416 -2.957 -3.271 1.00 88.56 101 ILE A C 1
ATOM 761 O O . ILE A 1 101 ? 11.527 -1.773 -2.953 1.00 88.56 101 ILE A O 1
ATOM 765 N N . THR A 1 102 ? 10.488 -3.397 -4.119 1.00 89.38 102 THR A N 1
ATOM 766 C CA . THR A 1 102 ? 9.583 -2.498 -4.834 1.00 89.38 102 THR A CA 1
ATOM 767 C C . THR A 1 102 ? 8.310 -2.206 -4.045 1.00 89.38 102 THR A C 1
ATOM 769 O O . THR A 1 102 ? 7.855 -3.033 -3.252 1.00 89.38 102 THR A O 1
ATOM 772 N N . ALA A 1 103 ? 7.681 -1.059 -4.289 1.00 89.62 103 ALA A N 1
ATOM 773 C CA . ALA A 1 103 ? 6.392 -0.687 -3.718 1.00 89.62 103 ALA A CA 1
ATOM 774 C C . ALA A 1 103 ? 5.307 -1.753 -3.950 1.00 89.62 103 ALA A C 1
ATOM 776 O O . ALA A 1 103 ? 4.665 -2.111 -2.969 1.00 89.62 103 ALA A O 1
ATOM 777 N N . PRO A 1 104 ? 5.137 -2.369 -5.143 1.00 89.88 104 PRO A N 1
ATOM 778 C CA . PRO A 1 104 ? 4.214 -3.496 -5.302 1.00 89.88 104 PRO A CA 1
ATOM 779 C C . PRO A 1 104 ? 4.509 -4.669 -4.358 1.00 89.88 104 PRO A C 1
ATOM 781 O O . PRO A 1 104 ? 3.589 -5.250 -3.795 1.00 89.88 104 PRO A O 1
ATOM 784 N N . THR A 1 105 ? 5.788 -4.977 -4.117 1.00 89.31 105 THR A N 1
ATOM 785 C CA . THR A 1 105 ? 6.182 -6.031 -3.166 1.00 89.31 105 THR A CA 1
ATOM 786 C C . THR A 1 105 ? 5.797 -5.656 -1.733 1.00 89.31 105 THR A C 1
ATOM 788 O O . THR A 1 105 ? 5.316 -6.497 -0.973 1.00 89.31 105 THR A O 1
ATOM 791 N N . ILE A 1 106 ? 5.983 -4.387 -1.357 1.00 91.06 106 ILE A N 1
ATOM 792 C CA . ILE A 1 106 ? 5.575 -3.860 -0.048 1.00 91.06 106 ILE A CA 1
ATOM 793 C C . ILE A 1 106 ? 4.048 -3.917 0.099 1.00 91.06 106 ILE A C 1
ATOM 795 O O . ILE A 1 106 ? 3.559 -4.381 1.128 1.00 91.06 106 ILE A O 1
ATOM 799 N N . ILE A 1 107 ? 3.301 -3.510 -0.933 1.00 91.69 107 ILE A N 1
ATOM 800 C CA . ILE A 1 107 ? 1.833 -3.565 -0.978 1.00 91.69 107 ILE A CA 1
ATOM 801 C C . ILE A 1 107 ? 1.350 -5.004 -0.781 1.00 91.69 107 ILE A C 1
ATOM 803 O O . ILE A 1 107 ? 0.530 -5.245 0.101 1.00 91.69 107 ILE A O 1
ATOM 807 N N . ASP A 1 108 ? 1.894 -5.966 -1.530 1.00 91.00 108 ASP A N 1
ATOM 808 C CA . ASP A 1 108 ? 1.518 -7.379 -1.420 1.00 91.00 108 ASP A CA 1
ATOM 809 C C . ASP A 1 108 ? 1.800 -7.947 -0.022 1.00 91.00 108 ASP A C 1
ATOM 811 O O . ASP A 1 108 ? 1.001 -8.712 0.525 1.00 91.00 108 ASP A O 1
ATOM 815 N N . ASN A 1 109 ? 2.932 -7.573 0.581 1.00 90.62 109 ASN A N 1
ATOM 816 C CA . ASN A 1 109 ? 3.282 -8.003 1.932 1.00 90.62 109 ASN A CA 1
ATOM 817 C C . ASN A 1 109 ? 2.334 -7.410 2.977 1.00 90.62 109 ASN A C 1
ATOM 819 O O . ASN A 1 109 ? 1.841 -8.147 3.832 1.00 90.62 109 ASN A O 1
ATOM 823 N N . LEU A 1 110 ? 2.040 -6.111 2.895 1.00 92.25 110 LEU A N 1
ATOM 824 C CA . LEU A 1 110 ? 1.093 -5.451 3.793 1.00 92.25 110 LEU A CA 1
ATOM 825 C C . LEU A 1 110 ? -0.319 -6.018 3.623 1.00 92.25 110 LEU A C 1
ATOM 827 O O . LEU A 1 110 ? -0.970 -6.322 4.621 1.00 92.25 110 LEU A O 1
ATOM 831 N N . GLN A 1 111 ? -0.775 -6.236 2.387 1.00 92.38 111 GLN A N 1
ATOM 832 C CA . GLN A 1 111 ? -2.097 -6.794 2.111 1.00 92.38 111 GLN A CA 1
ATOM 833 C C . GLN A 1 111 ? -2.258 -8.173 2.767 1.00 92.38 111 GLN A C 1
ATOM 835 O O . GLN A 1 111 ? -3.223 -8.380 3.494 1.00 92.38 111 GLN A O 1
ATOM 840 N N . LYS A 1 112 ? -1.259 -9.060 2.658 1.00 91.69 112 LYS A N 1
ATOM 841 C CA . LYS A 1 112 ? -1.268 -10.372 3.339 1.00 91.69 112 LYS A CA 1
ATOM 842 C C . LYS A 1 112 ? -1.347 -10.274 4.865 1.00 91.69 112 LYS A C 1
ATOM 844 O O . LYS A 1 112 ? -1.950 -11.134 5.507 1.00 91.69 112 LYS A O 1
ATOM 849 N N . GLN A 1 113 ? -0.726 -9.258 5.468 1.00 90.69 113 GLN A N 1
ATOM 850 C CA . GLN A 1 113 ? -0.834 -9.027 6.914 1.00 90.69 113 GLN A CA 1
ATOM 851 C C . GLN A 1 113 ? -2.244 -8.556 7.288 1.00 90.69 113 GLN A C 1
ATOM 853 O O . GLN A 1 113 ? -2.812 -9.016 8.281 1.00 90.69 113 GLN A O 1
ATOM 858 N N . PHE A 1 114 ? -2.828 -7.678 6.471 1.00 93.12 114 PHE A N 1
ATOM 859 C CA . PHE A 1 114 ? -4.157 -7.125 6.704 1.00 93.12 114 PHE A CA 1
ATOM 860 C C . PHE A 1 114 ? -5.309 -8.062 6.331 1.00 93.12 114 PHE A C 1
ATOM 862 O O . PHE A 1 114 ? -6.393 -7.909 6.886 1.00 93.12 114 PHE A O 1
ATOM 869 N N . ASP A 1 115 ? -5.087 -9.088 5.509 1.00 90.25 115 ASP A N 1
ATOM 870 C CA . ASP A 1 115 ? -6.100 -10.112 5.213 1.00 90.25 115 ASP A CA 1
ATOM 871 C C . ASP A 1 115 ? -6.558 -10.860 6.482 1.00 90.25 115 ASP A C 1
ATOM 873 O O . ASP A 1 115 ? -7.704 -11.299 6.582 1.00 90.25 115 ASP A O 1
ATOM 877 N N . ASN A 1 116 ? -5.686 -10.954 7.493 1.00 87.06 116 ASN A N 1
ATOM 878 C CA . ASN A 1 116 ? -5.999 -11.544 8.799 1.00 87.06 116 ASN A CA 1
ATOM 879 C C . ASN A 1 116 ? -6.462 -10.514 9.846 1.00 87.06 116 ASN A C 1
ATOM 881 O O . ASN A 1 116 ? -6.770 -10.879 10.987 1.00 87.06 116 ASN A O 1
ATOM 885 N N . PHE A 1 117 ? -6.511 -9.228 9.496 1.00 91.00 117 PHE A N 1
ATOM 886 C CA . PHE A 1 117 ? -6.881 -8.162 10.416 1.00 91.00 117 PHE A CA 1
ATOM 887 C C . PHE A 1 117 ? -8.405 -8.047 10.518 1.00 91.00 117 PHE A C 1
ATOM 889 O O . PHE A 1 117 ? -9.085 -7.573 9.616 1.00 91.00 117 PHE A O 1
ATOM 896 N N . LYS A 1 118 ? -8.964 -8.497 11.646 1.00 90.69 118 LYS A N 1
ATOM 897 C CA . LYS A 1 118 ? -10.424 -8.574 11.850 1.00 90.69 118 LYS A CA 1
ATOM 898 C C . LYS A 1 118 ? -11.059 -7.298 12.407 1.00 90.69 118 LYS A C 1
ATOM 900 O O . LYS A 1 118 ? -12.280 -7.218 12.475 1.00 90.69 118 LYS A O 1
ATOM 905 N N . LEU A 1 119 ? -10.252 -6.341 12.867 1.00 89.69 119 LEU A N 1
ATOM 906 C CA . LEU A 1 119 ? -10.748 -5.166 13.594 1.00 89.69 119 LEU A CA 1
ATOM 907 C C . LEU A 1 119 ? -11.281 -4.068 12.666 1.00 89.69 119 LEU A C 1
ATOM 909 O O . LEU A 1 119 ? -12.151 -3.303 13.068 1.00 89.69 119 LEU A O 1
ATOM 913 N N . ALA A 1 120 ? -10.771 -3.997 11.440 1.00 91.69 120 ALA A N 1
ATOM 914 C CA . ALA A 1 120 ? -11.228 -3.089 10.397 1.00 91.69 120 ALA A CA 1
ATOM 915 C C . ALA A 1 120 ? -10.835 -3.644 9.029 1.00 91.69 120 ALA A C 1
ATOM 917 O O . ALA A 1 120 ? -9.969 -4.512 8.924 1.00 91.69 120 ALA A O 1
ATOM 918 N N . LYS A 1 121 ? -11.448 -3.121 7.970 1.00 93.25 121 LYS A N 1
ATOM 919 C CA . LYS A 1 121 ? -11.050 -3.457 6.605 1.00 93.25 121 LYS A CA 1
ATOM 920 C C . LYS A 1 121 ? -9.963 -2.487 6.161 1.00 93.25 121 LYS A C 1
ATOM 922 O O . LYS A 1 121 ? -10.223 -1.292 6.060 1.00 93.25 121 LYS A O 1
ATOM 927 N N . VAL A 1 122 ? -8.768 -3.001 5.887 1.00 92.94 122 VAL A N 1
ATOM 928 C CA . VAL A 1 122 ? -7.632 -2.197 5.417 1.00 92.94 122 VAL A CA 1
ATOM 929 C C . VAL A 1 122 ? -7.338 -2.545 3.963 1.00 92.94 122 VAL A C 1
ATOM 931 O O . VAL A 1 122 ? -7.238 -3.718 3.605 1.00 92.94 122 VAL A O 1
ATOM 934 N N . LYS A 1 123 ? -7.228 -1.521 3.118 1.00 92.94 123 LYS A N 1
ATOM 935 C CA . LYS A 1 123 ? -6.838 -1.646 1.713 1.00 92.94 123 LYS A CA 1
ATOM 936 C C . LYS A 1 123 ? -5.574 -0.836 1.472 1.00 92.94 123 LYS A C 1
ATOM 938 O O . LYS A 1 123 ? -5.549 0.346 1.808 1.00 92.94 123 LYS A O 1
ATOM 943 N N . ILE A 1 124 ? -4.570 -1.463 0.871 1.00 91.25 124 ILE A N 1
ATOM 944 C CA . ILE A 1 124 ? -3.312 -0.814 0.497 1.00 91.25 124 ILE A CA 1
ATOM 945 C C . ILE A 1 124 ? -3.314 -0.561 -1.017 1.00 91.25 124 ILE A C 1
ATOM 947 O O . ILE A 1 124 ? -3.837 -1.386 -1.772 1.00 91.25 124 ILE A O 1
ATOM 951 N N . GLY A 1 125 ? -2.787 0.580 -1.464 1.00 85.69 125 GLY A N 1
ATOM 952 C CA . GLY A 1 125 ? -2.746 0.945 -2.885 1.00 85.69 125 GLY A CA 1
ATOM 953 C C . GLY A 1 125 ? -1.691 1.969 -3.230 1.00 85.69 125 GLY A C 1
ATOM 954 O O . GLY A 1 125 ? -1.346 2.762 -2.331 1.00 85.69 125 GLY A O 1
#

Secondary structure (DSSP, 8-state):
-HHHHHHHHHHHHHHHHHHHHHTTS---SS---SS-SEEEEEEEPPTT--HHHHHHHHHHHHHHHHHHHGGGEEEEEE-S---SSEEEEEEEESPTTT-SS-HHHHHHHHHHHHTT--SSEEEE-

Sequence (125 aa):
MFVGITAVVIGFSFIGASGALFGKVKFNIFPSAKDSNEISAQITFPSGISIQQAEAITDKVDAIIAKNTNENLVKASYYGQADIQQARMAIELIDYNSRSITAPTIIDNLQKQFDNFKLAKVKIG

pLDDT: mean 86.9, std 8.4, range [57.31, 95.12]

Foldseek 3Di:
DVVVVVVVVVVVVVVVVVVVVVVVDDPDPPPDDDFDQKKKKKWFADPPDDPVLVVVLVVVLVVLLCVLCPPFFPDKDWDDDDDNGMTMIMTGTDPPVPDPDGPVRSQVVSVVVQVPPPRTRMHMD

Radius of gyration: 24.56 Å; chains: 1; bounding box: 39×26×83 Å